Protein AF-A0A3N5VSS7-F1 (afdb_monomer_lite)

Sequence (99 aa):
MLCGQLITRLVPSEATIVLGADDTVERRSGRKIAAKGCYRDAVRSTKQEVIHCGGLQWGAMMLWGPVPWSRRVGAVPLLTALCWPAEQRGRRRPKTSMD

Structure (mmCIF, N/CA/C/O backbone):
data_AF-A0A3N5VSS7-F1
#
_entry.id   AF-A0A3N5VSS7-F1
#
loop_
_atom_site.group_PDB
_atom_site.id
_atom_site.type_symbol
_atom_site.label_atom_id
_atom_site.label_alt_id
_atom_site.label_comp_id
_atom_site.label_asym_id
_atom_site.label_entity_id
_atom_site.label_seq_id
_atom_site.pdbx_PDB_ins_code
_atom_site.Cartn_x
_atom_site.Cartn_y
_atom_site.Cartn_z
_atom_site.occupancy
_atom_site.B_iso_or_equiv
_atom_site.auth_seq_id
_atom_site.auth_comp_id
_atom_site.auth_asym_id
_atom_site.auth_atom_id
_atom_site.pdbx_PDB_model_num
ATOM 1 N N . MET A 1 1 ? -1.608 16.456 -13.008 1.00 63.50 1 MET A N 1
ATOM 2 C CA . MET A 1 1 ? -0.484 16.384 -13.974 1.00 63.50 1 MET A CA 1
ATOM 3 C C . MET A 1 1 ? 0.805 15.768 -13.412 1.00 63.50 1 MET A C 1
ATOM 5 O O . MET A 1 1 ? 1.578 15.253 -14.205 1.00 63.50 1 MET A O 1
ATOM 9 N N . LEU A 1 2 ? 1.038 15.737 -12.090 1.00 73.81 2 LEU A N 1
ATOM 10 C CA . LEU A 1 2 ? 2.272 15.174 -11.508 1.00 73.81 2 LEU A CA 1
ATOM 11 C C . LEU A 1 2 ? 2.437 13.654 -11.719 1.00 73.81 2 LEU A C 1
ATOM 13 O O . LEU A 1 2 ? 3.525 13.200 -12.056 1.00 73.81 2 LEU A O 1
ATOM 17 N N . CYS A 1 3 ? 1.359 12.871 -11.591 1.00 71.31 3 CYS A N 1
ATOM 18 C CA . CYS A 1 3 ? 1.421 11.414 -11.755 1.00 71.31 3 CYS A CA 1
ATOM 19 C C . CYS A 1 3 ? 1.887 10.988 -13.158 1.00 71.31 3 CYS A C 1
ATOM 21 O O . CYS A 1 3 ? 2.708 10.088 -13.282 1.00 71.31 3 CYS A O 1
ATOM 23 N N . GLY A 1 4 ? 1.422 11.675 -14.209 1.00 72.62 4 GLY A N 1
ATOM 24 C CA . GLY A 1 4 ? 1.859 11.397 -15.581 1.00 72.62 4 GLY A CA 1
ATOM 25 C C . GLY A 1 4 ? 3.359 11.635 -15.774 1.00 72.62 4 GLY A C 1
ATOM 26 O O . GLY A 1 4 ? 4.029 10.823 -16.395 1.00 72.62 4 GLY A O 1
ATOM 27 N N . GLN A 1 5 ? 3.912 12.686 -15.155 1.00 76.69 5 GLN A N 1
ATOM 28 C CA . GLN 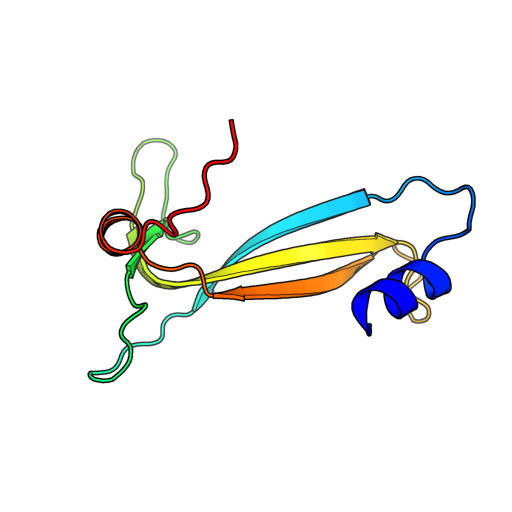A 1 5 ? 5.348 12.989 -15.222 1.00 76.69 5 GLN A CA 1
ATOM 29 C C . GLN A 1 5 ? 6.210 11.944 -14.501 1.00 76.69 5 GLN A C 1
ATOM 31 O O . GLN A 1 5 ? 7.297 11.618 -14.971 1.00 76.69 5 GLN A O 1
ATOM 36 N N . LEU A 1 6 ? 5.731 11.403 -13.377 1.00 75.12 6 LEU A N 1
ATOM 37 C CA . LEU A 1 6 ? 6.409 10.315 -12.665 1.00 75.12 6 LEU A CA 1
ATOM 38 C C . LEU A 1 6 ? 6.484 9.047 -13.519 1.00 75.12 6 LEU A C 1
ATOM 40 O O . LEU A 1 6 ? 7.550 8.445 -13.608 1.00 75.12 6 LEU A O 1
ATOM 44 N N . ILE A 1 7 ? 5.389 8.687 -14.193 1.00 77.25 7 ILE A N 1
ATOM 45 C CA . ILE A 1 7 ? 5.351 7.509 -15.068 1.00 77.25 7 ILE A CA 1
ATOM 46 C C . ILE A 1 7 ? 6.313 7.693 -16.245 1.00 77.25 7 ILE A C 1
ATOM 48 O O . ILE A 1 7 ? 7.166 6.840 -16.458 1.00 77.25 7 ILE A O 1
ATOM 52 N N . THR A 1 8 ? 6.255 8.826 -16.954 1.00 78.44 8 THR A N 1
ATOM 53 C CA . THR A 1 8 ? 7.123 9.074 -18.121 1.00 78.44 8 THR A CA 1
ATOM 54 C C . THR A 1 8 ? 8.614 9.106 -17.771 1.00 78.44 8 THR A C 1
ATOM 56 O O . THR A 1 8 ? 9.444 8.772 -18.608 1.00 78.44 8 THR A O 1
ATOM 59 N N . ARG A 1 9 ? 8.984 9.516 -16.550 1.00 79.06 9 ARG A N 1
ATOM 60 C CA . ARG A 1 9 ? 10.395 9.571 -16.125 1.00 79.06 9 ARG A CA 1
ATOM 61 C C . ARG A 1 9 ? 10.930 8.252 -15.581 1.00 79.06 9 ARG A C 1
ATOM 63 O O . ARG A 1 9 ? 12.134 8.031 -15.653 1.00 79.06 9 ARG A O 1
ATOM 70 N N . LEU A 1 10 ? 10.073 7.430 -14.980 1.00 75.00 10 LEU A N 1
ATOM 71 C CA . LEU A 1 10 ? 10.487 6.203 -14.293 1.00 75.00 10 LEU A CA 1
ATOM 72 C C . LEU A 1 10 ? 10.255 4.941 -15.129 1.00 75.00 10 LEU A C 1
ATOM 74 O O . LEU A 1 10 ? 10.867 3.914 -14.842 1.00 75.00 10 LEU A O 1
ATOM 78 N N . VAL A 1 11 ? 9.394 5.005 -16.147 1.00 79.25 11 VAL A N 1
ATOM 79 C CA . VAL A 1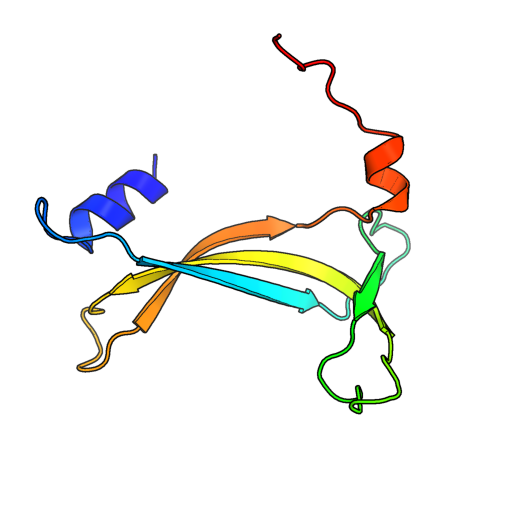 11 ? 9.038 3.857 -16.986 1.00 79.25 11 VAL A CA 1
ATOM 80 C C . VAL A 1 11 ? 9.444 4.132 -18.434 1.00 79.25 11 VAL A C 1
ATOM 82 O O . VAL A 1 11 ? 8.964 5.103 -19.022 1.00 79.25 11 VAL A O 1
ATOM 85 N N . PRO A 1 12 ? 10.308 3.291 -19.032 1.00 79.81 12 PRO A N 1
ATOM 86 C CA . PRO A 1 12 ? 10.583 3.331 -20.465 1.00 79.81 12 PRO A CA 1
ATOM 87 C C . PRO A 1 12 ? 9.295 3.194 -21.288 1.00 79.81 12 PRO A C 1
ATOM 89 O O . PRO A 1 12 ? 8.382 2.477 -20.889 1.00 79.81 12 PRO A O 1
ATOM 92 N N . SER A 1 13 ? 9.232 3.825 -22.461 1.00 77.00 13 SER A N 1
ATOM 93 C CA . SER A 1 13 ? 8.021 3.874 -23.302 1.00 77.00 13 SER A CA 1
ATOM 94 C C . SER A 1 13 ? 7.468 2.506 -23.719 1.00 77.00 13 SER A C 1
ATOM 96 O O . SER A 1 13 ? 6.279 2.399 -23.994 1.00 77.00 13 SER A O 1
ATOM 98 N N . GLU A 1 14 ? 8.308 1.470 -23.746 1.00 80.31 14 GLU A N 1
ATOM 99 C CA . GLU A 1 14 ? 7.931 0.100 -24.129 1.00 80.31 14 GLU A CA 1
ATOM 100 C C . GLU A 1 14 ? 7.857 -0.870 -22.937 1.00 80.31 14 GLU A C 1
ATOM 102 O O . GLU A 1 14 ? 7.657 -2.072 -23.109 1.00 80.31 14 GLU A O 1
ATOM 107 N N . ALA A 1 15 ? 8.029 -0.375 -21.708 1.00 80.12 15 ALA A N 1
ATOM 108 C CA . ALA A 1 15 ? 8.029 -1.218 -20.520 1.00 80.12 15 ALA A CA 1
ATOM 109 C C . ALA A 1 15 ? 6.614 -1.421 -19.953 1.00 80.12 15 ALA A C 1
ATOM 111 O O . ALA A 1 15 ? 5.779 -0.517 -19.932 1.00 80.12 15 ALA A O 1
ATOM 112 N N . THR A 1 16 ? 6.360 -2.621 -19.424 1.00 83.81 16 THR A N 1
ATOM 113 C CA . THR A 1 16 ? 5.119 -2.919 -18.696 1.00 83.81 16 THR A CA 1
ATOM 114 C C . THR A 1 16 ? 5.082 -2.144 -17.380 1.00 83.81 16 THR A C 1
ATOM 116 O O . THR A 1 16 ? 6.006 -2.227 -16.572 1.00 83.81 16 THR A O 1
ATOM 119 N N . ILE A 1 17 ? 3.986 -1.423 -17.142 1.00 87.00 17 ILE A N 1
ATOM 120 C CA . ILE A 1 17 ? 3.750 -0.718 -15.880 1.00 87.00 17 ILE A CA 1
ATOM 121 C C . ILE A 1 17 ? 3.232 -1.721 -14.848 1.00 87.00 17 ILE A C 1
ATOM 123 O O . ILE A 1 17 ? 2.144 -2.274 -15.004 1.00 87.00 17 ILE A O 1
ATOM 127 N N . VAL A 1 18 ? 3.984 -1.915 -13.765 1.00 88.94 18 VAL A N 1
ATOM 128 C CA . VAL A 1 18 ? 3.544 -2.708 -12.611 1.00 88.94 18 VAL A CA 1
ATOM 129 C C . VAL A 1 18 ? 3.122 -1.757 -11.496 1.00 88.94 18 VAL A C 1
ATOM 131 O O . VAL A 1 18 ? 3.912 -0.932 -11.034 1.00 88.94 18 VAL A O 1
ATOM 134 N N . LEU A 1 19 ? 1.865 -1.870 -11.065 1.00 90.06 19 LEU A N 1
ATOM 135 C CA . LEU A 1 19 ? 1.318 -1.098 -9.953 1.00 90.06 19 LEU A CA 1
ATOM 136 C C . LEU A 1 19 ? 1.083 -2.013 -8.752 1.00 90.06 19 LEU A C 1
ATOM 138 O O . LEU A 1 19 ? 0.377 -3.014 -8.852 1.00 90.06 19 LEU A O 1
ATOM 142 N N . GLY A 1 20 ? 1.666 -1.651 -7.614 1.00 91.12 20 GLY A N 1
ATOM 143 C CA . GLY A 1 20 ? 1.356 -2.246 -6.321 1.00 91.12 20 GLY A CA 1
ATOM 144 C C . GLY A 1 20 ? 0.221 -1.481 -5.655 1.00 91.12 20 GLY A C 1
ATOM 145 O O . GLY A 1 20 ? 0.229 -0.251 -5.662 1.00 91.12 20 GLY A O 1
ATOM 146 N N . ALA A 1 21 ? -0.730 -2.202 -5.072 1.00 91.75 21 ALA A N 1
ATOM 147 C CA . ALA A 1 21 ? -1.748 -1.637 -4.199 1.00 91.75 21 ALA A CA 1
ATOM 148 C C . ALA A 1 21 ? -1.472 -2.103 -2.770 1.00 91.75 21 ALA A C 1
ATOM 150 O O . ALA A 1 21 ? -1.287 -3.298 -2.540 1.00 91.75 21 ALA A O 1
ATOM 151 N N . ASP A 1 22 ? -1.433 -1.160 -1.840 1.00 90.25 22 ASP A N 1
ATOM 152 C CA . ASP A 1 22 ? -1.262 -1.436 -0.419 1.00 90.25 22 ASP A CA 1
ATOM 153 C C . ASP A 1 22 ? -2.227 -0.573 0.394 1.00 90.25 22 ASP A C 1
ATOM 155 O O . ASP A 1 22 ? -2.503 0.575 0.035 1.00 90.25 22 ASP A O 1
ATOM 159 N N . ASP A 1 23 ? -2.738 -1.129 1.486 1.00 88.94 23 ASP A N 1
ATOM 160 C CA . ASP A 1 23 ? -3.609 -0.434 2.427 1.00 88.94 23 ASP A CA 1
ATOM 161 C C . ASP A 1 23 ? -2.894 -0.311 3.773 1.00 88.94 23 ASP A C 1
ATOM 163 O O . ASP A 1 23 ? -2.398 -1.293 4.324 1.00 88.94 23 ASP A O 1
ATOM 167 N N . THR A 1 24 ? -2.901 0.885 4.359 1.00 88.94 24 THR A N 1
ATOM 168 C CA . THR A 1 24 ? -2.331 1.126 5.688 1.00 88.94 24 THR A CA 1
ATOM 169 C C . THR A 1 24 ? -3.334 1.804 6.609 1.00 88.94 24 THR A C 1
ATOM 171 O O . THR A 1 24 ? -4.105 2.670 6.195 1.00 88.94 24 THR A O 1
ATOM 174 N N . VAL A 1 25 ? -3.347 1.401 7.881 1.00 89.25 25 VAL A N 1
ATOM 175 C CA . VAL A 1 25 ? -4.249 1.964 8.891 1.00 89.25 25 VAL A CA 1
ATOM 176 C C . VAL A 1 25 ? -3.468 2.895 9.809 1.00 89.25 25 VAL A C 1
ATOM 178 O O . VAL A 1 25 ? -2.669 2.463 10.641 1.00 89.25 25 VAL A O 1
ATOM 181 N N . GLU A 1 26 ? -3.742 4.191 9.706 1.00 90.75 26 GLU A N 1
ATOM 182 C CA . GLU A 1 26 ? -3.215 5.191 10.626 1.00 90.75 26 GLU A CA 1
ATOM 183 C C . GLU A 1 26 ? -4.053 5.195 11.913 1.00 90.75 26 GLU A C 1
ATOM 185 O O . GLU A 1 26 ? -5.261 5.460 11.904 1.00 90.75 26 GLU A O 1
ATOM 190 N N . ARG A 1 27 ? -3.403 4.941 13.055 1.00 88.44 27 ARG A N 1
ATOM 191 C CA . ARG A 1 27 ? -4.031 4.911 14.389 1.00 88.44 27 ARG A CA 1
ATOM 192 C C . ARG A 1 27 ? -4.268 6.320 14.941 1.00 88.44 27 ARG A C 1
ATOM 194 O O . ARG A 1 27 ? -3.795 6.674 16.020 1.00 88.44 27 ARG A O 1
ATOM 201 N N . ARG A 1 28 ? -5.018 7.134 14.199 1.00 88.44 28 ARG A N 1
ATOM 202 C CA . ARG A 1 28 ? -5.408 8.490 14.592 1.00 88.44 28 ARG A CA 1
ATOM 203 C C . ARG A 1 28 ? -6.887 8.546 14.949 1.00 88.44 28 ARG A C 1
ATOM 205 O O . ARG A 1 28 ? -7.742 7.987 14.264 1.00 88.44 28 ARG A O 1
ATOM 212 N N . SER A 1 29 ? -7.207 9.252 16.030 1.00 85.56 29 SER A N 1
ATOM 213 C CA . SER A 1 29 ? -8.590 9.470 16.447 1.00 85.56 29 SER A CA 1
ATOM 214 C C . SER A 1 29 ? -8.798 10.881 16.984 1.00 85.56 29 SER A C 1
ATOM 216 O O . SER A 1 29 ? -7.877 11.512 17.494 1.00 85.56 29 SER A O 1
ATOM 218 N N . GLY A 1 30 ? -10.010 11.404 16.819 1.00 87.81 30 GLY A N 1
ATOM 219 C CA . GLY A 1 30 ? -10.371 12.735 17.286 1.00 87.81 30 GLY A CA 1
ATOM 220 C C . GLY A 1 30 ? -11.800 13.082 16.899 1.00 87.81 30 GLY A C 1
ATOM 221 O O . GLY A 1 30 ? -12.321 12.577 15.907 1.00 87.81 30 GLY A O 1
ATOM 222 N N . ARG A 1 31 ? -12.433 13.977 17.664 1.00 85.06 31 ARG A N 1
ATOM 223 C CA . ARG A 1 31 ? -13.848 14.352 17.482 1.00 85.06 31 ARG A CA 1
ATOM 224 C C . ARG A 1 31 ? -14.151 14.962 16.102 1.00 85.06 31 ARG A C 1
ATOM 226 O O . ARG A 1 31 ? -15.285 14.911 15.652 1.00 85.06 31 ARG A O 1
ATOM 233 N N . LYS A 1 32 ? -13.137 15.520 15.429 1.00 88.75 32 LYS A N 1
ATOM 234 C CA . LYS A 1 32 ? -13.238 16.131 14.089 1.00 88.75 32 LYS A CA 1
ATOM 235 C C . LYS A 1 32 ? -12.886 15.175 12.937 1.00 88.75 32 LYS A C 1
ATOM 237 O O . LYS A 1 32 ? -12.903 15.585 11.782 1.00 88.75 32 LYS A O 1
ATOM 242 N N . ILE A 1 33 ? -12.534 13.922 13.227 1.00 85.62 33 ILE A N 1
ATOM 243 C CA . ILE A 1 33 ? -12.082 12.956 12.218 1.00 85.62 33 ILE A CA 1
ATOM 244 C C . ILE A 1 33 ? -13.276 12.110 11.766 1.00 85.62 33 ILE A C 1
ATOM 246 O O . ILE A 1 33 ? -13.573 11.071 12.349 1.00 85.62 33 ILE A O 1
ATOM 250 N N . ALA A 1 34 ? -13.969 12.578 10.727 1.00 84.94 34 ALA A N 1
ATOM 251 C CA . ALA A 1 34 ? -15.205 11.960 10.235 1.00 84.94 34 ALA A CA 1
ATOM 252 C C . ALA A 1 34 ? -14.989 10.640 9.471 1.00 84.94 34 ALA A C 1
ATOM 254 O O . ALA A 1 34 ? -15.872 9.788 9.466 1.00 84.94 34 ALA A O 1
ATOM 255 N N . ALA A 1 35 ? -13.818 10.467 8.853 1.00 85.38 35 ALA A N 1
ATOM 256 C CA . ALA A 1 35 ? -13.459 9.281 8.072 1.00 85.38 35 ALA A CA 1
ATOM 257 C C . ALA A 1 35 ? -12.917 8.118 8.929 1.00 85.38 35 ALA A C 1
ATOM 259 O O . ALA A 1 35 ? -12.401 7.139 8.392 1.00 85.38 35 ALA A O 1
ATOM 260 N N . LYS A 1 36 ? -12.996 8.219 10.263 1.00 87.06 36 LYS A N 1
ATOM 261 C CA . LYS A 1 36 ? -12.570 7.145 11.165 1.00 87.06 36 LYS A CA 1
ATOM 262 C C . LYS A 1 36 ? -13.455 5.913 10.956 1.00 87.06 36 LYS A C 1
ATOM 264 O O . LYS A 1 36 ? -14.677 6.026 10.972 1.00 87.06 36 LYS A O 1
ATOM 269 N N . GLY A 1 37 ? -12.829 4.751 10.813 1.00 86.69 37 GLY A N 1
ATOM 270 C CA . GLY A 1 37 ? -13.494 3.458 10.671 1.00 86.69 37 GLY A CA 1
ATOM 271 C C . GLY A 1 37 ? -12.861 2.377 11.545 1.00 86.69 37 GLY A C 1
ATOM 272 O O . GLY A 1 37 ? -11.948 2.647 12.333 1.00 86.69 37 GLY A O 1
ATOM 273 N N . CYS A 1 38 ? -13.377 1.159 11.404 1.00 86.88 38 CYS A N 1
ATOM 274 C CA . CYS A 1 38 ? -12.836 -0.058 12.000 1.00 86.88 38 CYS A CA 1
ATOM 275 C C . CYS A 1 38 ? -12.339 -0.960 10.866 1.00 86.88 38 CYS A C 1
ATOM 277 O O . CYS A 1 38 ? -13.105 -1.262 9.950 1.00 86.88 38 CYS A O 1
ATOM 279 N N . TYR A 1 39 ? -11.067 -1.346 10.907 1.00 85.62 39 TYR A N 1
ATOM 280 C CA . TYR A 1 39 ? -10.371 -2.034 9.816 1.00 85.62 39 TYR A CA 1
ATOM 281 C C . TYR A 1 39 ? -9.57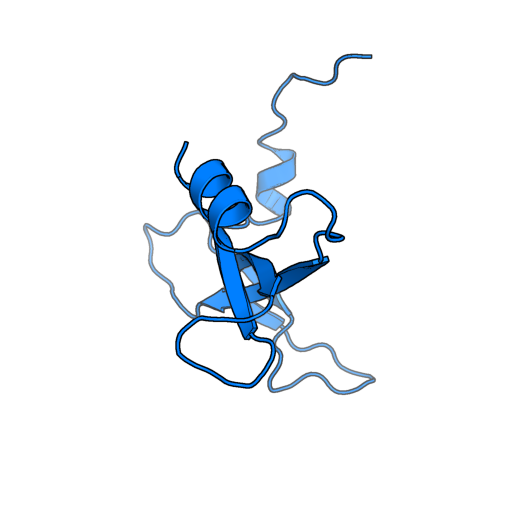9 -3.223 10.351 1.00 85.62 39 TYR A C 1
ATOM 283 O O . TYR A 1 39 ? -9.352 -3.324 11.551 1.00 85.62 39 TYR A O 1
ATOM 291 N N . ARG A 1 40 ? -9.154 -4.140 9.482 1.00 81.75 40 ARG A N 1
ATOM 292 C CA . ARG A 1 40 ? -8.374 -5.314 9.891 1.00 81.75 4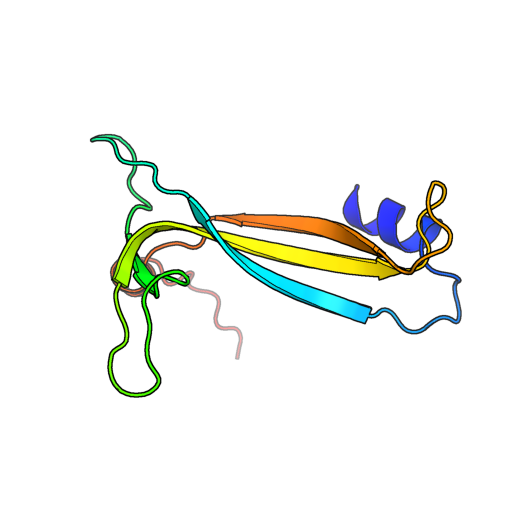0 ARG A CA 1
ATOM 293 C C . ARG A 1 40 ? -6.990 -4.901 10.412 1.00 81.75 40 ARG A C 1
ATOM 295 O O . ARG A 1 40 ? -6.279 -4.154 9.749 1.00 81.75 40 ARG A O 1
ATOM 302 N N . ASP A 1 41 ? -6.602 -5.414 11.577 1.00 83.06 41 ASP A N 1
ATOM 303 C CA . ASP A 1 41 ? -5.295 -5.165 12.191 1.00 83.06 41 ASP A CA 1
ATOM 304 C C . ASP A 1 41 ? -4.269 -6.217 11.748 1.00 83.06 41 ASP A C 1
ATOM 306 O O . ASP A 1 41 ? -4.515 -7.423 11.838 1.00 83.06 41 ASP A O 1
ATOM 310 N N . ALA A 1 42 ? -3.096 -5.764 11.302 1.00 73.12 42 ALA A N 1
ATOM 311 C CA . ALA A 1 42 ? -2.040 -6.642 10.792 1.00 73.12 42 ALA A CA 1
ATOM 312 C C . ALA A 1 42 ? -1.291 -7.390 11.909 1.00 73.12 42 ALA A C 1
ATOM 314 O O . ALA A 1 42 ? -0.849 -8.519 11.720 1.00 73.12 42 ALA A O 1
ATOM 315 N N . VAL A 1 43 ? -1.159 -6.776 13.090 1.00 70.31 43 VAL A N 1
ATOM 316 C CA . VAL A 1 43 ? -0.270 -7.258 14.166 1.00 70.31 43 VAL A CA 1
ATOM 317 C C . VAL A 1 43 ? -0.855 -8.448 14.935 1.00 70.31 43 VAL A C 1
ATOM 319 O O . VAL A 1 43 ? -0.147 -9.095 15.704 1.00 70.31 43 VAL A O 1
ATOM 322 N N . ARG A 1 44 ? -2.146 -8.754 14.762 1.00 60.53 44 ARG A N 1
ATOM 323 C CA . ARG A 1 44 ? -2.839 -9.659 15.684 1.00 60.53 44 ARG A CA 1
ATOM 324 C C . ARG A 1 44 ? -3.864 -10.600 15.041 1.00 60.53 44 ARG A C 1
ATOM 326 O O . ARG A 1 44 ? -4.637 -11.209 15.766 1.00 60.53 44 ARG A O 1
ATOM 333 N N . SER A 1 45 ? -3.876 -10.763 13.713 1.00 60.66 45 SER A N 1
ATOM 334 C CA . SER A 1 45 ? -4.760 -11.754 13.079 1.00 60.66 45 SER A CA 1
ATOM 335 C C . SER A 1 45 ? -4.101 -13.135 13.003 1.00 60.66 45 SER A C 1
ATOM 337 O O . SER A 1 45 ? -3.064 -13.273 12.354 1.00 60.66 45 SER A O 1
ATOM 339 N N . THR A 1 46 ? -4.701 -14.158 13.615 1.00 71.44 46 THR A N 1
ATOM 340 C CA . THR A 1 46 ? -4.362 -15.564 13.326 1.00 71.44 46 THR A CA 1
ATOM 341 C C . THR A 1 46 ? -5.170 -16.043 12.113 1.00 71.44 46 THR A C 1
ATOM 343 O O . THR A 1 46 ? -6.037 -15.330 11.610 1.00 71.44 46 THR A O 1
ATOM 346 N N . LYS A 1 47 ? -4.919 -17.263 11.613 1.00 72.44 47 LYS A N 1
ATOM 347 C CA . LYS A 1 47 ? -5.748 -17.849 10.539 1.00 72.44 47 LYS A CA 1
ATOM 348 C C . LYS A 1 47 ? -7.224 -18.018 10.941 1.00 72.44 47 LYS A C 1
ATOM 350 O O . LYS A 1 47 ? -8.059 -18.153 10.056 1.00 72.44 47 LYS A O 1
ATOM 355 N N . GLN A 1 48 ? -7.526 -18.034 12.241 1.00 74.88 48 GLN A N 1
ATOM 356 C CA . GLN A 1 48 ? -8.871 -18.252 12.778 1.00 74.88 48 GLN A 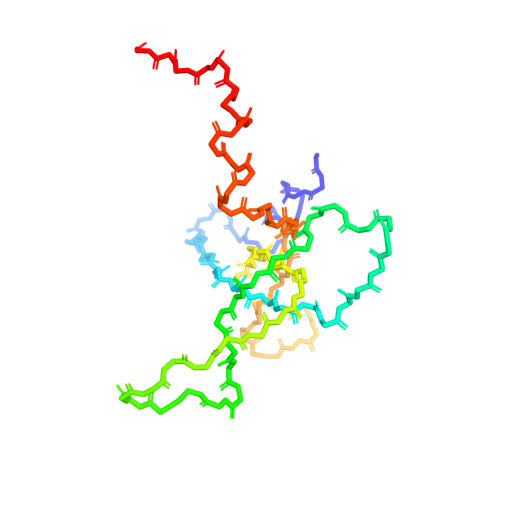CA 1
ATOM 357 C C . GLN A 1 48 ? -9.519 -16.969 13.310 1.00 74.88 48 GLN A C 1
ATOM 359 O O . GLN A 1 48 ? -10.737 -16.848 13.250 1.00 74.88 48 GLN A O 1
ATOM 364 N N . GLU A 1 49 ? -8.731 -15.993 13.773 1.00 75.56 49 GLU A N 1
ATOM 365 C CA . GLU A 1 49 ? -9.257 -14.764 14.370 1.00 75.56 49 GLU A CA 1
ATOM 366 C C . GLU A 1 49 ? -8.747 -13.521 13.646 1.00 75.56 49 GLU A C 1
ATOM 368 O O . GLU A 1 49 ? -7.549 -13.229 13.609 1.00 75.56 49 GLU A O 1
ATOM 373 N N . VAL A 1 50 ? -9.683 -12.755 13.086 1.00 79.06 50 VAL A N 1
ATOM 374 C CA . VAL A 1 50 ? -9.405 -11.458 12.471 1.00 79.06 50 VAL A CA 1
ATOM 375 C C . VAL A 1 50 ? -9.634 -10.367 13.508 1.00 79.06 50 VAL A C 1
ATOM 377 O O . VAL A 1 50 ? -10.769 -10.020 13.835 1.00 79.06 50 VAL A O 1
ATOM 380 N N . ILE A 1 51 ? -8.541 -9.806 14.018 1.00 80.56 51 ILE A N 1
ATOM 381 C CA . ILE A 1 51 ? -8.595 -8.666 14.931 1.00 80.56 51 ILE A CA 1
ATOM 382 C C . ILE A 1 51 ? -8.732 -7.385 14.119 1.00 80.56 51 ILE A C 1
ATOM 384 O O . ILE A 1 51 ? -8.107 -7.229 13.071 1.00 80.56 51 ILE A O 1
ATOM 388 N N . HIS A 1 52 ? -9.574 -6.479 14.604 1.00 85.44 52 HIS A N 1
ATOM 389 C CA . HIS A 1 52 ? -9.816 -5.188 13.982 1.00 85.44 52 HIS A CA 1
ATOM 390 C C . HIS A 1 52 ? -9.244 -4.063 14.847 1.00 85.44 52 HIS A C 1
ATOM 392 O O . HIS A 1 52 ? -9.245 -4.144 16.077 1.00 85.44 52 HIS A O 1
ATOM 398 N N . CYS A 1 53 ? -8.769 -3.000 14.209 1.00 86.19 53 CYS A N 1
ATOM 399 C CA . CYS A 1 53 ? -8.295 -1.786 14.847 1.00 86.19 53 CYS A CA 1
ATOM 400 C C . CYS A 1 53 ? -9.061 -0.563 14.325 1.00 86.19 53 CYS A C 1
ATOM 402 O O . CYS A 1 53 ? -9.489 -0.489 13.173 1.00 86.19 53 CYS A O 1
ATOM 404 N N . GLY A 1 54 ? -9.263 0.415 15.208 1.00 86.31 54 GLY A N 1
ATOM 405 C CA . GLY A 1 54 ? -9.889 1.683 14.851 1.00 86.31 54 GLY A CA 1
ATOM 406 C C . GLY A 1 54 ? -8.864 2.671 14.303 1.00 86.31 54 GLY A C 1
ATOM 407 O O . GLY A 1 54 ? -7.811 2.865 14.913 1.00 86.31 54 GLY A O 1
ATOM 408 N N . GLY A 1 55 ? -9.186 3.350 13.204 1.00 90.25 55 GLY A N 1
ATOM 409 C CA . GLY A 1 55 ? -8.264 4.308 12.596 1.00 90.25 55 GLY A CA 1
ATOM 410 C C . GLY A 1 55 ? -8.757 4.904 11.286 1.00 90.25 55 GLY A C 1
ATOM 411 O O . GLY A 1 55 ? -9.950 4.870 10.978 1.00 90.25 55 GLY A O 1
ATOM 412 N N . LEU A 1 56 ? -7.821 5.473 10.534 1.00 90.75 56 LEU A N 1
ATOM 413 C CA . LEU A 1 56 ? -8.001 5.954 9.169 1.00 90.75 56 LEU A CA 1
ATOM 414 C C . LEU A 1 56 ? -7.352 4.954 8.214 1.00 90.75 56 LEU A C 1
ATOM 416 O O . LEU A 1 56 ? -6.159 4.697 8.340 1.00 90.75 56 LEU A O 1
ATOM 420 N N . GLN A 1 57 ? -8.119 4.395 7.278 1.00 90.88 57 GLN A N 1
ATOM 421 C CA . GLN A 1 57 ? -7.549 3.561 6.224 1.00 90.88 57 GLN A CA 1
ATOM 422 C C . GLN A 1 57 ? -7.067 4.458 5.085 1.00 90.88 57 GLN A C 1
ATOM 424 O O . GLN A 1 57 ? -7.822 5.280 4.567 1.00 90.88 57 GLN A O 1
ATOM 429 N N . TRP A 1 58 ? -5.822 4.272 4.684 1.00 91.56 58 TRP A N 1
ATOM 430 C CA . TRP A 1 58 ? -5.204 4.903 3.531 1.00 91.56 58 TRP A CA 1
ATOM 431 C C . TRP A 1 58 ? -4.908 3.835 2.489 1.00 91.56 58 TRP A C 1
ATOM 433 O O . TRP A 1 58 ? -4.243 2.853 2.805 1.00 91.56 58 TRP A O 1
ATOM 443 N N . GLY A 1 59 ? -5.372 4.046 1.263 1.00 92.12 59 GLY A N 1
ATOM 444 C CA . GLY A 1 59 ? -4.976 3.242 0.113 1.00 92.12 59 GLY A CA 1
ATOM 445 C C . GLY A 1 59 ? -3.834 3.927 -0.628 1.00 92.12 59 GLY A C 1
ATOM 446 O O . GLY A 1 59 ? -3.903 5.132 -0.896 1.00 92.12 59 GLY A O 1
ATOM 447 N N . ALA A 1 60 ? -2.795 3.175 -0.969 1.00 91.75 60 ALA A N 1
ATOM 448 C CA . ALA A 1 60 ? -1.663 3.639 -1.754 1.00 91.75 60 ALA A CA 1
ATOM 449 C C . ALA A 1 60 ? -1.518 2.802 -3.030 1.00 91.75 60 ALA A C 1
ATOM 451 O O . ALA A 1 60 ? -1.449 1.576 -2.983 1.00 91.75 60 ALA A O 1
ATOM 452 N N . MET A 1 61 ? -1.426 3.476 -4.176 1.00 92.50 61 MET A N 1
ATOM 453 C CA . MET A 1 61 ? -0.956 2.885 -5.425 1.00 92.50 61 MET A CA 1
ATOM 454 C C . MET A 1 61 ? 0.486 3.307 -5.671 1.00 92.50 61 MET A C 1
ATOM 456 O O . MET A 1 61 ? 0.813 4.500 -5.674 1.00 92.50 61 MET A O 1
ATOM 460 N N . MET A 1 62 ? 1.344 2.319 -5.891 1.00 92.50 62 MET A N 1
ATOM 461 C CA . MET A 1 62 ? 2.782 2.488 -6.033 1.00 92.50 62 MET A CA 1
ATOM 462 C C . MET A 1 62 ? 3.244 1.966 -7.384 1.00 92.50 62 MET A C 1
ATOM 464 O O . MET A 1 62 ? 2.865 0.876 -7.801 1.00 92.50 62 MET A O 1
ATOM 468 N N . LEU A 1 63 ? 4.099 2.727 -8.050 1.00 90.00 63 LEU A N 1
ATOM 469 C CA . LEU A 1 63 ? 4.758 2.305 -9.273 1.00 90.00 63 LEU A CA 1
ATOM 470 C C . LEU A 1 63 ? 5.982 1.458 -8.924 1.00 90.00 63 LEU A C 1
ATOM 472 O O . LEU A 1 63 ? 6.875 1.930 -8.218 1.00 90.00 63 LEU A O 1
ATOM 476 N N . TRP A 1 64 ? 6.021 0.224 -9.416 1.00 88.62 64 TRP A N 1
ATOM 477 C CA . TRP A 1 64 ? 7.175 -0.656 -9.272 1.00 88.62 64 TRP A CA 1
ATOM 478 C C . TRP A 1 64 ? 8.160 -0.421 -10.410 1.00 88.62 64 TRP A C 1
ATOM 480 O O . TRP A 1 64 ? 7.808 -0.535 -11.583 1.00 88.62 64 TRP A O 1
ATOM 490 N N . GLY A 1 65 ? 9.405 -0.103 -10.062 1.00 85.94 65 GLY A N 1
ATOM 491 C CA . GLY A 1 65 ? 10.440 0.158 -11.052 1.00 85.94 65 GLY A CA 1
ATOM 492 C C . GLY A 1 65 ? 11.824 0.392 -10.450 1.00 85.94 65 GLY A C 1
ATOM 493 O O . GLY A 1 65 ? 11.986 0.423 -9.224 1.00 85.94 65 GLY A O 1
ATOM 494 N N . PRO A 1 66 ? 12.852 0.528 -11.302 1.00 80.88 66 PRO A N 1
ATOM 495 C CA . PRO A 1 66 ? 14.171 0.948 -10.858 1.00 80.88 66 PRO A CA 1
ATOM 496 C C . PRO A 1 66 ? 14.088 2.374 -10.304 1.00 80.88 66 PRO A C 1
ATOM 498 O O . PRO A 1 66 ? 13.555 3.277 -10.947 1.00 80.88 66 PRO A O 1
ATOM 501 N N . VAL A 1 67 ? 14.623 2.581 -9.103 1.00 81.81 67 VAL A N 1
ATOM 502 C CA . VAL A 1 67 ? 14.714 3.914 -8.497 1.00 81.81 67 VAL A CA 1
ATOM 503 C C . VAL A 1 67 ? 16.146 4.434 -8.615 1.00 81.81 67 VAL A C 1
ATOM 505 O O . VAL A 1 67 ? 17.085 3.661 -8.425 1.00 81.81 67 VAL A O 1
ATOM 508 N N . PRO A 1 68 ? 16.360 5.733 -8.891 1.00 80.06 68 PRO A N 1
ATOM 509 C CA . PRO A 1 68 ? 17.690 6.248 -9.232 1.00 80.06 68 PRO A CA 1
ATOM 510 C C . PRO A 1 68 ? 18.723 6.148 -8.096 1.00 80.06 68 PRO A C 1
ATOM 512 O O . PRO A 1 68 ? 19.916 6.293 -8.336 1.00 80.06 68 PRO A O 1
ATOM 515 N N . TRP A 1 69 ? 18.286 5.878 -6.864 1.00 84.81 69 TRP A N 1
ATOM 516 C CA . TRP A 1 69 ? 19.136 5.755 -5.675 1.00 84.81 69 TRP A CA 1
ATOM 517 C C . TRP A 1 69 ? 19.291 4.315 -5.154 1.00 84.81 69 TRP A C 1
ATOM 519 O O . TRP A 1 69 ? 19.902 4.116 -4.105 1.00 84.81 69 TRP A O 1
ATOM 529 N N . SER A 1 70 ? 18.740 3.298 -5.829 1.00 87.88 70 SER A N 1
ATOM 530 C CA . SER A 1 70 ? 18.863 1.897 -5.399 1.00 87.88 70 SER A CA 1
ATOM 531 C C . SER A 1 70 ? 19.074 0.958 -6.577 1.00 87.88 70 SER A C 1
ATOM 533 O O . SER A 1 70 ? 18.452 1.087 -7.623 1.00 87.88 70 SER A O 1
ATOM 535 N N . ARG A 1 71 ? 19.914 -0.061 -6.372 1.00 85.06 71 ARG A N 1
ATOM 536 C CA . ARG A 1 71 ? 20.105 -1.153 -7.342 1.00 85.06 71 ARG A CA 1
ATOM 537 C C . ARG A 1 71 ? 18.949 -2.157 -7.352 1.00 85.06 71 ARG A C 1
ATOM 539 O O . ARG A 1 71 ? 18.929 -3.047 -8.195 1.00 85.06 71 ARG A O 1
ATOM 546 N N . ARG A 1 72 ? 18.025 -2.068 -6.391 1.00 87.50 72 ARG A N 1
ATOM 547 C CA . ARG A 1 72 ? 16.852 -2.946 -6.291 1.00 87.50 72 ARG A CA 1
ATOM 548 C C . ARG A 1 72 ? 15.628 -2.259 -6.884 1.00 87.50 72 ARG A C 1
ATOM 550 O O . ARG A 1 72 ? 15.512 -1.037 -6.815 1.00 87.50 72 ARG A O 1
ATOM 557 N N . VAL A 1 73 ? 14.696 -3.063 -7.395 1.00 85.00 73 VAL A N 1
ATOM 558 C CA . VAL A 1 73 ? 13.359 -2.582 -7.758 1.00 85.00 73 VAL A CA 1
ATOM 559 C C . VAL A 1 73 ? 12.680 -2.060 -6.494 1.00 85.00 73 VAL A C 1
ATOM 561 O O . VAL A 1 73 ? 12.671 -2.738 -5.464 1.00 85.00 73 VAL A O 1
ATOM 564 N N . GLY A 1 74 ? 12.169 -0.836 -6.568 1.00 86.25 74 GLY A N 1
ATOM 565 C CA . GLY A 1 74 ? 11.453 -0.178 -5.484 1.00 86.25 74 GLY A CA 1
ATOM 566 C C . GLY A 1 74 ? 10.010 0.115 -5.875 1.00 86.25 74 GLY A C 1
ATOM 567 O O . GLY A 1 74 ? 9.680 0.198 -7.057 1.00 86.25 74 GLY A O 1
ATOM 568 N N . ALA A 1 75 ? 9.163 0.295 -4.866 1.00 89.38 75 ALA A N 1
ATOM 569 C CA . ALA A 1 75 ? 7.798 0.769 -5.028 1.00 89.38 75 ALA A CA 1
ATOM 570 C C . ALA A 1 75 ? 7.753 2.265 -4.688 1.00 89.38 75 ALA A C 1
ATOM 572 O O . ALA A 1 75 ? 8.012 2.655 -3.548 1.00 89.38 75 ALA A O 1
ATOM 573 N N . VAL A 1 76 ? 7.462 3.111 -5.677 1.00 88.69 76 VAL A N 1
ATOM 574 C CA . VAL A 1 76 ? 7.354 4.563 -5.489 1.00 88.69 76 VAL A CA 1
ATOM 575 C C . VAL A 1 76 ? 5.878 4.938 -5.368 1.00 88.69 76 VAL A C 1
ATOM 577 O O . VAL A 1 76 ? 5.128 4.701 -6.317 1.00 88.69 76 VAL A O 1
ATOM 580 N N . PRO A 1 77 ? 5.428 5.525 -4.245 1.00 87.12 77 PRO A N 1
ATOM 581 C CA . PRO A 1 77 ? 4.035 5.925 -4.091 1.00 87.12 77 PRO A CA 1
ATOM 582 C C . PRO A 1 77 ? 3.667 6.999 -5.118 1.00 87.12 77 PRO A C 1
ATOM 584 O O . PRO A 1 77 ? 4.319 8.038 -5.218 1.00 87.12 77 PRO A O 1
ATOM 587 N N . LEU A 1 78 ? 2.617 6.724 -5.890 1.00 85.62 78 LEU A N 1
ATOM 588 C CA . LEU A 1 78 ? 2.123 7.587 -6.964 1.00 85.62 78 LEU A CA 1
ATOM 589 C C . LEU A 1 78 ? 0.806 8.264 -6.581 1.00 85.62 78 LEU A C 1
ATOM 591 O O . LEU A 1 78 ? 0.581 9.428 -6.918 1.00 85.62 78 LEU A O 1
ATOM 595 N N . LEU A 1 79 ? -0.066 7.525 -5.894 1.00 87.88 79 LEU A N 1
ATOM 596 C CA . LEU A 1 79 ? -1.358 8.003 -5.426 1.00 87.88 79 LEU A CA 1
ATOM 597 C C . LEU A 1 79 ? -1.620 7.452 -4.030 1.00 87.88 79 LEU A C 1
ATOM 599 O O . LEU A 1 79 ? -1.695 6.242 -3.859 1.00 87.88 79 LEU A O 1
ATOM 603 N N . THR A 1 80 ? -1.833 8.340 -3.065 1.00 90.44 80 THR A N 1
ATOM 604 C CA . THR A 1 80 ? -2.297 7.974 -1.726 1.00 90.44 80 THR A CA 1
ATOM 605 C C . THR A 1 80 ? -3.633 8.653 -1.483 1.00 90.44 80 THR A C 1
ATOM 607 O O . THR A 1 80 ? -3.758 9.866 -1.663 1.00 90.44 80 THR A O 1
ATOM 610 N N . ALA A 1 81 ? -4.641 7.880 -1.100 1.00 91.69 81 ALA A N 1
ATOM 611 C CA . ALA A 1 81 ? -5.994 8.364 -0.886 1.00 91.69 81 ALA A CA 1
ATOM 612 C C . ALA A 1 81 ? -6.541 7.867 0.451 1.00 91.69 81 ALA A C 1
ATOM 614 O O . ALA A 1 81 ? -6.284 6.741 0.871 1.00 91.69 81 ALA A O 1
ATOM 615 N N . LEU A 1 82 ? -7.324 8.719 1.110 1.00 90.75 82 LEU A N 1
ATOM 616 C CA . LEU A 1 82 ? -8.028 8.345 2.326 1.00 90.75 82 LEU A CA 1
ATOM 617 C C . LEU A 1 82 ? -9.278 7.533 1.969 1.00 90.75 82 LEU A C 1
ATOM 619 O O . LEU A 1 82 ? -10.190 8.041 1.305 1.00 90.75 82 LEU A O 1
ATOM 623 N N . CYS A 1 83 ? -9.333 6.291 2.437 1.00 88.12 83 CYS A N 1
ATOM 624 C CA . CYS A 1 83 ? -10.491 5.422 2.300 1.00 88.12 83 CYS A CA 1
ATOM 625 C C . CYS A 1 83 ? -11.569 5.838 3.305 1.00 88.12 83 CYS A C 1
ATOM 627 O O . CYS A 1 83 ? -11.336 5.941 4.511 1.00 88.12 83 CYS A O 1
ATOM 629 N N . TRP A 1 84 ? -12.773 6.086 2.795 1.00 84.94 84 TRP A N 1
ATOM 630 C CA . TRP A 1 84 ? -13.925 6.389 3.637 1.00 84.94 84 TRP A CA 1
ATOM 631 C C . TRP A 1 84 ? -14.565 5.095 4.161 1.00 84.94 84 TRP A C 1
ATOM 633 O O . TRP A 1 84 ? -14.664 4.130 3.397 1.00 84.94 84 TRP A O 1
ATOM 643 N N . PRO A 1 85 ? -15.059 5.073 5.414 1.00 81.31 85 PRO A N 1
ATOM 644 C CA . PRO A 1 85 ? -15.677 3.886 5.998 1.00 81.31 85 PRO A CA 1
ATOM 645 C C . PRO A 1 85 ? -16.859 3.383 5.161 1.00 81.31 85 PRO A C 1
ATOM 647 O O . PRO A 1 85 ? -17.672 4.176 4.673 1.00 81.31 85 PRO A O 1
ATOM 650 N N . ALA A 1 86 ? -16.995 2.060 5.039 1.00 70.31 86 ALA A N 1
ATOM 651 C CA . ALA A 1 86 ? -18.027 1.430 4.211 1.00 70.31 86 ALA A CA 1
ATOM 652 C C . ALA A 1 86 ? -19.460 1.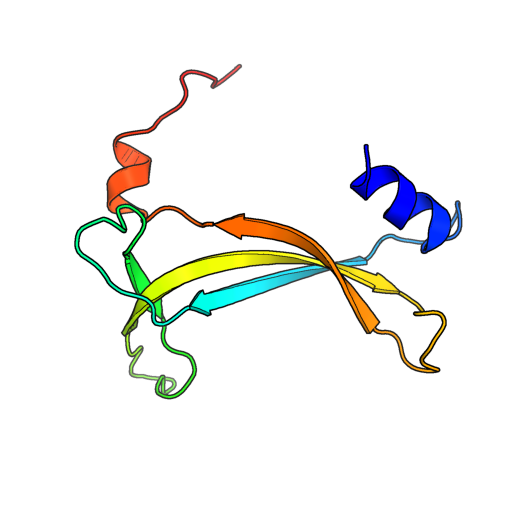860 4.594 1.00 70.31 86 ALA A C 1
ATOM 654 O O . ALA A 1 86 ? -20.268 2.145 3.709 1.00 70.31 86 ALA A O 1
ATOM 655 N N . GLU A 1 87 ? -19.752 2.022 5.891 1.00 64.69 87 GLU A N 1
ATOM 656 C CA . GLU A 1 87 ? -21.054 2.503 6.393 1.00 64.69 87 GLU A CA 1
ATOM 657 C C . GLU A 1 87 ? -21.421 3.908 5.884 1.00 64.69 87 GLU A C 1
ATOM 659 O O . GLU A 1 87 ? -22.594 4.225 5.683 1.00 64.69 87 GLU A O 1
ATOM 664 N N . GLN A 1 88 ? -20.428 4.761 5.615 1.00 58.84 88 GLN A N 1
ATOM 665 C CA . GLN A 1 88 ? -20.647 6.102 5.063 1.00 58.84 88 GLN A CA 1
ATOM 666 C C . GLN A 1 88 ? -20.675 6.108 3.527 1.00 58.84 88 GLN A C 1
ATOM 668 O O . GLN A 1 88 ? -21.276 7.005 2.928 1.00 58.84 88 GLN A O 1
ATOM 673 N N . ARG A 1 89 ? -20.082 5.100 2.873 1.00 54.78 89 ARG A N 1
ATOM 674 C CA . ARG A 1 89 ? -20.078 4.951 1.406 1.00 54.78 89 ARG A CA 1
ATOM 675 C C . ARG A 1 89 ? -21.488 4.705 0.855 1.00 54.78 89 ARG A C 1
ATOM 677 O O . ARG A 1 89 ? -21.821 5.236 -0.199 1.00 54.78 89 ARG A O 1
ATOM 684 N N . GLY A 1 90 ? -22.350 4.015 1.610 1.00 52.75 90 GLY A N 1
ATOM 685 C CA . GLY A 1 90 ? -23.774 3.855 1.277 1.00 52.75 90 GLY A CA 1
ATOM 686 C C . GLY A 1 90 ? -24.574 5.168 1.271 1.00 52.75 90 GLY A C 1
ATOM 687 O O . GLY A 1 90 ? -25.551 5.292 0.538 1.00 52.75 90 GLY A O 1
ATOM 688 N N . ARG A 1 91 ? -24.134 6.183 2.031 1.00 52.94 91 ARG A N 1
ATOM 689 C CA . ARG A 1 91 ? -24.754 7.524 2.079 1.00 52.94 91 ARG A CA 1
ATOM 690 C C . ARG A 1 91 ? -24.203 8.494 1.032 1.00 52.94 91 ARG A C 1
ATOM 692 O O . ARG A 1 91 ? -24.858 9.479 0.708 1.00 52.94 91 ARG A O 1
ATOM 699 N N . ARG A 1 92 ? -23.016 8.219 0.489 1.00 53.81 92 ARG A N 1
ATOM 700 C CA . ARG A 1 92 ? -22.358 8.985 -0.578 1.00 53.81 92 ARG A CA 1
ATOM 701 C C . ARG A 1 92 ? -22.282 8.135 -1.845 1.00 53.81 92 ARG A C 1
ATOM 703 O O . ARG A 1 92 ? -21.198 7.780 -2.288 1.00 53.81 92 ARG A O 1
ATOM 710 N N . ARG A 1 93 ? -23.430 7.816 -2.445 1.00 45.94 93 ARG A N 1
ATOM 711 C CA . ARG A 1 93 ? -23.474 7.452 -3.869 1.00 45.94 93 ARG A CA 1
ATOM 712 C C . ARG A 1 93 ? -23.335 8.747 -4.682 1.00 45.94 93 ARG A C 1
ATOM 714 O O . ARG A 1 93 ? -24.259 9.560 -4.633 1.00 45.94 93 ARG A O 1
ATOM 721 N N . PRO A 1 94 ? -22.246 8.980 -5.433 1.00 45.41 94 PRO A N 1
ATOM 722 C CA . PRO A 1 94 ? -22.300 9.928 -6.534 1.00 45.41 94 PRO A CA 1
ATOM 723 C C . PRO A 1 94 ? -23.283 9.355 -7.562 1.00 45.41 94 PRO A C 1
ATOM 725 O O . PRO A 1 94 ? -23.171 8.188 -7.941 1.00 45.41 94 PRO A O 1
ATOM 728 N N . LYS A 1 95 ? -24.276 10.146 -7.981 1.00 41.47 95 LYS A N 1
ATOM 729 C CA . LYS A 1 95 ? -25.121 9.827 -9.140 1.00 41.47 95 LYS A CA 1
ATOM 730 C C . LYS A 1 95 ? -24.271 9.940 -10.406 1.00 41.47 95 LYS A C 1
ATOM 732 O O . LYS A 1 95 ? -24.346 10.934 -11.111 1.00 41.47 95 LYS A O 1
ATOM 737 N N . THR A 1 96 ? -23.454 8.936 -10.665 1.00 47.16 96 THR A N 1
ATOM 738 C CA . THR A 1 96 ? -22.815 8.723 -11.964 1.00 47.16 96 THR A CA 1
ATOM 739 C C . THR A 1 96 ? -22.582 7.227 -12.123 1.00 47.16 96 THR A C 1
ATOM 741 O O . THR A 1 96 ? -21.467 6.724 -12.077 1.00 47.16 96 THR A O 1
ATOM 744 N N . SER A 1 97 ? -23.698 6.511 -12.242 1.00 31.27 97 SER A N 1
ATOM 745 C CA . SER A 1 97 ? -23.770 5.350 -13.121 1.00 31.27 97 SER A CA 1
ATOM 746 C C . SER A 1 97 ? -24.096 5.933 -14.491 1.00 31.27 97 SER A C 1
ATOM 748 O O . SER A 1 97 ? -25.164 6.524 -14.638 1.00 31.27 97 SER A O 1
ATOM 750 N N . MET A 1 98 ? -23.157 5.891 -15.431 1.00 37.44 98 MET A N 1
ATOM 751 C CA . MET A 1 98 ? -23.541 5.867 -16.838 1.00 37.44 98 MET A CA 1
ATOM 752 C C . MET A 1 98 ? -23.693 4.388 -17.171 1.00 37.44 98 MET A C 1
ATOM 754 O O . MET A 1 98 ? -22.741 3.630 -16.972 1.00 37.44 98 MET A O 1
ATOM 758 N N . ASP A 1 99 ? -24.918 4.009 -17.529 1.00 38.00 99 ASP A N 1
ATOM 759 C CA . ASP A 1 99 ? -25.158 2.857 -18.399 1.00 38.00 99 ASP A CA 1
ATOM 760 C C . ASP A 1 99 ? -24.412 3.042 -19.731 1.00 38.00 99 ASP A C 1
ATOM 762 O O . ASP A 1 99 ? -24.257 4.215 -20.160 1.00 38.00 99 ASP A O 1
#

Secondary structure (DSSP, 8-state):
-HHHHHHHHHS-TTSPPEEEEEEEEE----TT-TT-EEEE-SSS--SS---EEEEEEEEEEEEEEE-TT-SSEEEEEEEEEEEPPHHHHTT---S----

pLDDT: mean 78.83, std 14.16, range [31.27, 92.5]

Foldseek 3Di:
DVLVVCCPVFPDPPDDWDKDKDKDFDQDDDPPPQQKDKAFDPPDDDPVDTDIGIGWIKIWIWTWGDDPPDPDTDTHTRDIDTDGYPVCVVVDDDPDDDD

Radius of gyration: 17.65 Å; chains: 1; bounding box: 45×35×42 Å